Protein AF-A0A955XJK3-F1 (afdb_monomer)

Solvent-accessible surface area (backbone atoms only — not comparable to full-atom values): 8514 Å² total; per-residue (Å²): 133,86,74,90,78,83,74,78,84,92,77,75,75,52,72,69,55,48,50,45,49,52,51,53,53,50,50,44,54,51,27,52,52,41,31,54,49,19,51,51,49,50,45,64,74,75,45,94,85,63,101,63,82,83,81,67,63,86,83,54,52,73,70,54,48,53,52,52,31,48,50,40,33,50,47,15,50,50,50,46,52,32,68,76,40,78,33,62,57,41,56,62,52,49,51,55,47,48,50,52,47,52,52,50,50,50,49,39,45,76,74,63,58,82,61,88,60,43,64,58,53,50,52,50,53,53,48,52,51,49,53,52,49,49,40,44,70,65,32,71,58,38,36,69,55,29,51,129

Foldseek 3Di:
DDDPPPDDDDDDDPPLLVVLVVVLVVVLVVLVVLLVVLVVLVVVLVDVDDPDDDPDDPQDDPVLSVQQSVLSNQLSCLSNVCQVDQALCSLVSLVVSLVSNLVSLVCCLPPGDDDPCSVVVSVVSVVVSVVVSCSCPPRPNNCVSRPD

Sequence (148 aa):
MPSPLSADAPGAAGPLAVASRVFGALLVLVHVGLGAWAAVGFAEMAFDDLPWQRLSNPLFGPAMLALQWSLLAIAAATFVVGYLRPWPALPWAMLVIYGAMATTCVYQTFFILTDADRFRALAIECAEYTLILLFLFFAPYARVRFAR

Mean predicted aligned error: 6.17 Å

Nearest PDB structures (foldseek):
  8pnu-assembly1_H  TM=3.429E-01  e=4.069E+00  Pseudomonas sp. VLB120
  6adq-assembly1_S  TM=3.751E-01  e=8.620E+00  Mycolicibacterium smegmatis MC2 51

Secondary structure (DSSP, 8-state):
---S----------HHHHHHHHHHHHHHHHHHHHHHHHHHHHHHHH-S--SS---S-TTS-HHHHHHHHHHHHHHHHHHHHHHHTT-TTHHHHHHHHHHHHHHHHHHHHHHT---TTHHHHHHHHHHHHHHHHHHHHH-HHHHHHH--

Radius of gyration: 19.61 Å; Cα contacts (8 Å, |Δi|>4): 100; chains: 1; bounding box: 44×30×68 Å

Structure (mmCIF, N/CA/C/O backbone):
data_AF-A0A955XJK3-F1
#
_entry.id   AF-A0A955XJK3-F1
#
loop_
_atom_site.group_PDB
_atom_site.id
_atom_site.type_symbol
_atom_site.label_atom_id
_atom_site.label_alt_id
_atom_site.label_comp_id
_atom_site.label_asym_id
_atom_site.label_entity_id
_atom_site.label_seq_id
_atom_site.pdbx_PDB_ins_code
_atom_site.Cartn_x
_atom_site.Cartn_y
_atom_site.Cartn_z
_atom_site.occupancy
_atom_site.B_iso_or_equiv
_atom_site.auth_seq_id
_atom_site.auth_comp_id
_atom_site.auth_asym_id
_atom_site.auth_atom_id
_atom_site.pdbx_PDB_model_num
ATOM 1 N N . MET A 1 1 ? -26.171 7.949 48.679 1.00 50.22 1 MET A N 1
ATO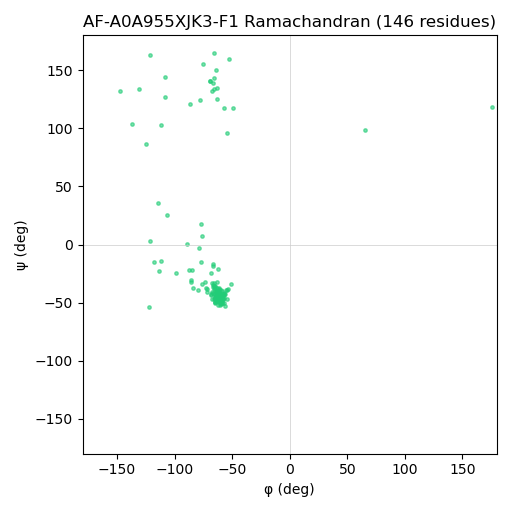M 2 C CA . MET A 1 1 ? -25.887 8.782 47.492 1.00 50.22 1 MET A CA 1
ATOM 3 C C . MET A 1 1 ? -25.979 7.886 46.266 1.00 50.22 1 MET A C 1
ATOM 5 O O . MET A 1 1 ? -25.245 6.906 46.230 1.00 50.22 1 MET A O 1
ATOM 9 N N . PRO A 1 2 ? -26.916 8.127 45.337 1.00 42.09 2 PRO A N 1
ATOM 10 C CA . PRO A 1 2 ? -26.998 7.366 44.093 1.00 42.09 2 PRO A CA 1
ATOM 11 C C . PRO A 1 2 ? -25.776 7.653 43.202 1.00 42.09 2 PRO A C 1
ATOM 13 O O . PRO A 1 2 ? -25.304 8.786 43.130 1.00 42.09 2 PRO A O 1
ATOM 16 N N . SER A 1 3 ? -25.245 6.602 42.576 1.00 49.28 3 SER A N 1
ATOM 17 C CA . SER A 1 3 ? -24.115 6.649 41.640 1.00 49.28 3 SER A CA 1
ATOM 18 C C . SER A 1 3 ? -24.490 7.430 40.369 1.00 49.28 3 SER A C 1
ATOM 20 O O . SER A 1 3 ? -25.542 7.142 39.800 1.00 49.28 3 SER A O 1
ATOM 22 N N . PRO A 1 4 ? -23.659 8.364 39.869 1.00 49.97 4 PRO A N 1
ATOM 23 C CA . PRO A 1 4 ? -23.932 9.110 38.636 1.00 49.97 4 PRO A CA 1
ATOM 24 C C . PRO A 1 4 ? -23.671 8.310 37.341 1.00 49.97 4 PRO A C 1
ATOM 26 O O . PRO A 1 4 ? -23.549 8.902 36.276 1.00 49.97 4 PRO A O 1
ATOM 29 N N . LEU A 1 5 ? -23.591 6.976 37.393 1.00 53.75 5 LEU A N 1
ATOM 30 C CA . LEU A 1 5 ? -23.273 6.124 36.234 1.00 53.75 5 LEU A CA 1
ATOM 31 C C . LEU A 1 5 ? -24.479 5.348 35.672 1.00 53.75 5 LEU A C 1
ATOM 33 O O . LEU A 1 5 ? -24.300 4.306 35.049 1.00 53.75 5 LEU A O 1
ATOM 37 N N . SER A 1 6 ? -25.707 5.837 35.872 1.00 54.44 6 SER A N 1
ATOM 38 C CA . SER A 1 6 ? -26.924 5.232 35.296 1.00 54.44 6 SER A CA 1
ATOM 39 C C . SER A 1 6 ? -27.648 6.112 34.264 1.00 54.44 6 SER A C 1
ATOM 41 O O . SER A 1 6 ? -28.874 6.089 34.188 1.00 54.44 6 SER A O 1
ATOM 43 N N . ALA A 1 7 ? -26.896 6.860 33.459 1.00 47.25 7 ALA A N 1
ATOM 44 C CA . ALA A 1 7 ? -27.304 7.378 32.148 1.00 47.25 7 ALA A CA 1
ATOM 45 C C . ALA A 1 7 ? -26.082 7.167 31.234 1.00 47.25 7 ALA A C 1
ATOM 47 O O . ALA A 1 7 ? -25.033 7.737 31.493 1.00 47.25 7 ALA A O 1
ATOM 48 N N . ASP A 1 8 ? -26.036 6.185 30.337 1.00 45.38 8 ASP A N 1
ATOM 49 C CA . ASP A 1 8 ? -26.885 6.104 29.157 1.00 45.38 8 ASP A CA 1
ATOM 50 C C . ASP A 1 8 ? -27.214 4.656 28.776 1.00 45.38 8 ASP A C 1
ATOM 52 O O . ASP A 1 8 ? -26.352 3.779 28.684 1.00 45.38 8 ASP A O 1
ATOM 56 N N . ALA A 1 9 ? -28.499 4.424 28.527 1.00 49.62 9 ALA A N 1
ATOM 57 C CA . ALA A 1 9 ? -29.014 3.189 27.971 1.00 49.62 9 ALA A CA 1
ATOM 58 C C . ALA A 1 9 ? -28.482 2.944 26.535 1.00 49.62 9 ALA A C 1
ATOM 60 O O . ALA A 1 9 ? -28.224 3.889 25.787 1.00 49.62 9 ALA A O 1
ATOM 61 N N . PRO A 1 10 ? -28.341 1.671 26.127 1.00 57.56 10 PRO A N 1
ATOM 62 C CA . PRO A 1 10 ? -27.741 1.257 24.862 1.00 57.56 10 PRO A CA 1
ATOM 63 C C . PRO A 1 10 ? -28.711 1.437 23.685 1.00 57.56 10 PRO A C 1
ATOM 65 O O . PRO A 1 10 ? -29.790 0.850 23.673 1.00 57.56 10 PRO A O 1
ATOM 68 N N . GLY A 1 11 ? -28.324 2.181 22.646 1.00 47.56 11 GLY A N 1
ATOM 69 C CA . GLY A 1 11 ? -29.134 2.254 21.426 1.00 47.56 11 GLY A CA 1
ATOM 70 C C . GLY A 1 11 ? -28.595 3.221 20.377 1.00 47.56 11 GLY A C 1
ATOM 71 O O . GLY A 1 11 ? -28.527 4.414 20.619 1.00 47.56 11 GLY A O 1
ATOM 72 N N . ALA A 1 12 ? -28.256 2.687 19.202 1.00 51.50 12 ALA A N 1
ATOM 73 C CA . ALA A 1 12 ? -27.739 3.369 18.013 1.00 51.50 12 ALA A CA 1
ATOM 74 C C . ALA A 1 12 ? -26.349 4.017 18.170 1.00 51.50 12 ALA A C 1
ATOM 76 O O . ALA A 1 12 ? -26.182 5.147 18.617 1.00 51.50 12 ALA A O 1
ATOM 77 N N . ALA A 1 13 ? -25.322 3.305 17.696 1.00 60.88 13 ALA A N 1
ATOM 78 C CA . ALA A 1 13 ? -24.061 3.936 17.326 1.00 60.88 13 ALA A CA 1
ATOM 79 C C . ALA A 1 13 ? -24.381 5.146 16.428 1.00 60.88 13 ALA A C 1
ATOM 81 O O . ALA A 1 13 ? -24.979 4.969 15.367 1.00 60.88 13 ALA A O 1
ATOM 82 N N . GLY A 1 14 ? -24.039 6.362 16.868 1.00 77.69 14 GLY A N 1
ATOM 83 C CA . GLY A 1 14 ? -24.301 7.575 16.092 1.00 77.69 14 GLY A CA 1
ATOM 84 C C . GLY A 1 14 ? -23.736 7.466 14.665 1.00 77.69 14 GLY A C 1
ATOM 85 O O . GLY A 1 14 ? -22.831 6.659 14.424 1.00 77.69 14 GLY A O 1
ATOM 86 N N . PRO A 1 15 ? -24.218 8.273 13.706 1.00 82.31 15 PRO A N 1
ATOM 87 C CA . PRO A 1 15 ? -23.860 8.154 12.287 1.00 82.31 15 PRO A CA 1
ATOM 88 C C . PRO A 1 15 ? -22.343 8.104 12.037 1.00 82.31 15 PRO A C 1
ATOM 90 O O . PRO A 1 15 ? -21.879 7.340 11.195 1.00 82.31 15 PRO A O 1
ATOM 93 N N . LEU A 1 16 ? -21.548 8.820 12.840 1.00 82.56 16 LEU A N 1
ATOM 94 C CA . LEU A 1 16 ? -20.083 8.796 12.786 1.00 82.56 16 LEU A CA 1
ATOM 95 C C . LEU A 1 16 ? -19.468 7.430 13.150 1.00 82.56 16 LEU A C 1
ATOM 97 O O . LEU A 1 16 ? -18.480 7.002 12.549 1.00 82.56 16 LEU A O 1
ATOM 101 N N . ALA A 1 17 ? -20.038 6.730 14.130 1.00 82.19 17 ALA A N 1
ATOM 102 C CA . ALA A 1 17 ? -19.563 5.419 14.561 1.00 82.19 17 ALA A CA 1
ATOM 103 C C . ALA A 1 17 ? -19.903 4.333 13.529 1.00 82.19 17 ALA A C 1
ATOM 105 O O . ALA A 1 17 ? -19.076 3.458 13.268 1.00 82.19 17 ALA A O 1
ATOM 106 N N . VAL A 1 18 ? -21.077 4.421 12.895 1.00 86.56 18 VAL A N 1
ATOM 107 C CA . VAL A 1 18 ? -21.438 3.559 11.758 1.00 86.56 18 VAL A CA 1
ATOM 108 C C . VAL A 1 18 ? -20.514 3.835 10.572 1.00 86.56 18 VAL A C 1
ATOM 110 O O . VAL A 1 18 ? -19.907 2.901 10.055 1.00 86.56 18 VAL A O 1
ATOM 113 N N . ALA A 1 19 ? -20.322 5.105 10.203 1.00 88.31 19 ALA A N 1
ATOM 114 C CA . ALA A 1 19 ? -19.430 5.495 9.113 1.00 88.31 19 ALA A CA 1
ATOM 115 C C . ALA A 1 19 ? -17.994 4.990 9.329 1.00 88.31 19 ALA A C 1
ATOM 117 O O . ALA A 1 19 ? -17.397 4.424 8.420 1.00 88.31 19 ALA A O 1
ATOM 118 N N . SER A 1 20 ? -17.462 5.100 10.551 1.00 88.75 20 SER A N 1
ATOM 119 C CA . SER A 1 20 ? -16.110 4.620 10.876 1.00 88.75 20 SER A CA 1
ATOM 120 C C . SER A 1 20 ? -15.974 3.096 10.766 1.00 88.75 20 SER A C 1
ATOM 122 O O . SER A 1 20 ? -14.933 2.595 10.339 1.00 88.75 20 SER A O 1
ATOM 124 N N . ARG A 1 21 ? -17.022 2.343 11.130 1.00 88.75 21 ARG A N 1
ATOM 125 C CA . ARG A 1 21 ? -17.061 0.879 10.970 1.00 88.75 21 ARG A CA 1
ATOM 126 C C . ARG A 1 21 ? -17.102 0.482 9.501 1.00 88.75 21 ARG A C 1
ATOM 128 O O . ARG A 1 21 ? -16.330 -0.383 9.095 1.00 88.75 21 ARG A O 1
ATOM 135 N N . VAL A 1 22 ? -17.968 1.133 8.721 1.00 92.94 22 VAL A N 1
ATOM 136 C CA . VAL A 1 22 ? -18.077 0.920 7.272 1.00 92.94 22 VAL A CA 1
ATOM 137 C C . VAL A 1 22 ? -16.748 1.234 6.599 1.00 92.94 22 VAL A C 1
ATOM 139 O O . VAL A 1 22 ? -16.251 0.408 5.846 1.00 92.94 22 VAL A O 1
ATOM 142 N N . PHE A 1 23 ? -16.120 2.363 6.933 1.00 93.38 23 PHE A N 1
ATOM 143 C CA . PHE A 1 23 ? -14.809 2.717 6.399 1.00 93.38 23 PHE A CA 1
ATOM 144 C C . PHE A 1 23 ? -13.753 1.662 6.743 1.00 93.38 23 PHE A C 1
ATOM 146 O O . PHE A 1 23 ? -13.053 1.188 5.856 1.00 93.38 23 PHE A O 1
ATOM 153 N N . GLY A 1 24 ? -13.699 1.198 7.995 1.00 92.88 24 GLY A N 1
ATOM 154 C CA . GLY A 1 24 ? -12.810 0.100 8.378 1.00 92.88 24 GLY A CA 1
ATOM 155 C C . GLY A 1 24 ? -13.050 -1.186 7.574 1.00 92.88 24 GLY A C 1
ATOM 156 O O . GLY A 1 24 ? -12.090 -1.820 7.152 1.00 92.88 24 GLY A O 1
ATOM 157 N N . ALA A 1 25 ? -14.310 -1.562 7.332 1.00 93.19 25 ALA A N 1
ATOM 158 C CA . ALA A 1 25 ? -14.652 -2.734 6.523 1.00 93.19 25 ALA A CA 1
ATOM 159 C C . ALA A 1 25 ? -14.269 -2.555 5.044 1.00 93.19 25 ALA A C 1
ATOM 161 O O . ALA A 1 25 ? -13.717 -3.470 4.436 1.00 93.19 25 ALA A O 1
ATOM 162 N N . LEU A 1 26 ? -14.497 -1.365 4.481 1.00 96.31 26 LEU A N 1
ATOM 163 C CA . LEU A 1 26 ? -14.054 -1.017 3.131 1.00 96.31 26 LEU A CA 1
ATOM 164 C C . LEU A 1 26 ? -12.533 -1.123 3.009 1.00 96.31 26 LEU A C 1
ATOM 166 O O . LEU A 1 26 ? -12.046 -1.706 2.046 1.00 96.31 26 LEU A O 1
ATOM 170 N N . LEU A 1 27 ? -11.779 -0.648 4.005 1.00 96.50 27 LEU A N 1
ATOM 171 C CA . LEU A 1 27 ? -10.325 -0.788 4.005 1.00 96.50 27 LEU A CA 1
ATOM 172 C C . LEU A 1 27 ? -9.885 -2.253 4.015 1.00 96.50 27 LEU A C 1
ATOM 174 O O . LEU A 1 27 ? -8.928 -2.586 3.324 1.00 96.50 27 LEU A O 1
ATOM 178 N N . VAL A 1 28 ? -10.578 -3.142 4.732 1.00 96.94 28 VAL A N 1
ATOM 179 C CA . VAL A 1 28 ? -10.281 -4.584 4.666 1.00 96.94 28 VAL A CA 1
ATOM 180 C C . VAL A 1 28 ? -10.474 -5.109 3.248 1.00 96.94 28 VAL A C 1
ATOM 182 O O . VAL A 1 28 ? -9.590 -5.792 2.740 1.00 96.94 28 VAL A O 1
ATOM 185 N N . LEU A 1 29 ? -11.589 -4.770 2.593 1.00 97.75 29 LEU A N 1
ATOM 186 C CA . LEU A 1 29 ? -11.852 -5.193 1.215 1.00 97.75 29 LEU A CA 1
ATOM 187 C C . LEU A 1 29 ? -10.777 -4.682 0.251 1.00 97.75 29 LEU A C 1
ATOM 189 O O . LEU A 1 29 ? -10.267 -5.459 -0.554 1.00 97.75 29 LEU A O 1
ATOM 193 N N . VAL A 1 30 ? -10.386 -3.411 0.379 1.00 97.62 30 VAL A N 1
ATOM 194 C CA . VAL A 1 30 ? -9.292 -2.821 -0.404 1.00 97.62 30 VAL A CA 1
ATOM 195 C C . VAL A 1 30 ? -8.003 -3.610 -0.193 1.00 97.62 30 VAL A C 1
ATOM 197 O O . VAL A 1 30 ? -7.401 -4.044 -1.166 1.00 97.62 30 VAL A O 1
ATOM 200 N N . HIS A 1 31 ? -7.606 -3.884 1.051 1.00 98.19 31 HIS A N 1
ATOM 201 C CA . HIS A 1 31 ? -6.362 -4.605 1.334 1.00 98.19 31 HIS A CA 1
ATOM 202 C C . HIS A 1 31 ? -6.396 -6.068 0.880 1.00 98.19 31 HIS A C 1
ATOM 204 O O . HIS A 1 31 ? -5.375 -6.582 0.435 1.00 98.19 31 HIS A O 1
ATOM 210 N N . VAL A 1 32 ? -7.552 -6.736 0.926 1.00 98.44 32 VAL A N 1
ATOM 211 C CA . VAL A 1 32 ? -7.717 -8.062 0.311 1.00 98.44 32 VAL A CA 1
ATOM 212 C C . VAL A 1 32 ? -7.505 -7.978 -1.203 1.00 98.44 32 VAL A C 1
ATOM 214 O O . VAL A 1 32 ? -6.768 -8.792 -1.757 1.00 98.44 32 VAL A O 1
ATOM 217 N N . GLY A 1 33 ? -8.083 -6.968 -1.860 1.00 98.19 33 GLY A N 1
ATOM 218 C CA . GLY A 1 33 ? -7.859 -6.697 -3.281 1.00 98.19 33 GLY A CA 1
ATOM 219 C C . GLY A 1 33 ? -6.388 -6.425 -3.608 1.00 98.19 33 GLY A C 1
ATOM 220 O O . GLY A 1 33 ? -5.851 -7.023 -4.536 1.00 98.19 33 GLY A O 1
ATOM 221 N N . LEU A 1 34 ? -5.704 -5.602 -2.807 1.00 97.94 34 LEU A N 1
ATOM 222 C CA . LEU A 1 34 ? -4.268 -5.335 -2.952 1.00 97.94 34 LEU A CA 1
ATOM 223 C C . LEU A 1 34 ? -3.421 -6.595 -2.736 1.00 97.94 34 LEU A C 1
ATOM 225 O O . LEU A 1 34 ? -2.439 -6.798 -3.442 1.00 97.94 34 LEU A O 1
ATOM 229 N N . GLY A 1 35 ? -3.808 -7.466 -1.803 1.00 98.44 35 GLY A N 1
ATOM 230 C CA . GLY A 1 35 ? -3.152 -8.756 -1.593 1.00 98.44 35 GLY A CA 1
ATOM 231 C C . GLY A 1 35 ? -3.296 -9.685 -2.800 1.00 98.44 35 GLY A C 1
ATOM 232 O O . GLY A 1 35 ? -2.316 -10.293 -3.227 1.00 98.44 35 GLY A O 1
ATOM 233 N N . ALA A 1 36 ? -4.491 -9.749 -3.394 1.00 98.12 36 ALA A N 1
ATOM 234 C CA . ALA A 1 36 ? -4.714 -10.483 -4.637 1.00 98.12 36 ALA A CA 1
ATOM 235 C C . ALA A 1 36 ? -3.901 -9.883 -5.797 1.00 98.12 36 ALA A C 1
ATOM 237 O O . ALA A 1 36 ? -3.273 -10.622 -6.550 1.00 98.12 36 ALA A O 1
ATOM 238 N N . TRP A 1 37 ? -3.841 -8.552 -5.897 1.00 98.00 37 TRP A N 1
ATOM 239 C CA . TRP A 1 37 ? -3.017 -7.861 -6.890 1.00 98.00 37 TRP A CA 1
ATOM 240 C C . TRP A 1 37 ? -1.532 -8.196 -6.717 1.00 98.00 37 TRP A C 1
ATOM 242 O O . TRP A 1 37 ? -0.865 -8.559 -7.682 1.00 98.00 37 TRP A O 1
ATOM 252 N N . ALA A 1 38 ? -1.011 -8.153 -5.489 1.00 98.31 38 ALA A N 1
ATOM 253 C CA . ALA A 1 38 ? 0.371 -8.526 -5.206 1.00 98.31 38 ALA A CA 1
ATOM 254 C C . ALA A 1 38 ? 0.666 -9.983 -5.594 1.00 98.31 38 ALA A C 1
ATOM 256 O O . ALA A 1 38 ? 1.726 -10.265 -6.145 1.00 98.31 38 ALA A O 1
ATOM 257 N N . ALA A 1 39 ? -0.278 -10.903 -5.365 1.00 98.19 39 ALA A N 1
ATOM 258 C CA . ALA A 1 39 ? -0.141 -12.295 -5.789 1.00 98.19 39 ALA A CA 1
ATOM 259 C C . ALA A 1 39 ? -0.046 -12.433 -7.318 1.00 98.19 39 ALA A C 1
ATOM 261 O O . ALA A 1 39 ? 0.785 -13.200 -7.803 1.00 98.19 39 ALA A O 1
ATOM 262 N N . VAL A 1 40 ? -0.832 -11.659 -8.077 1.00 97.56 40 VAL A N 1
ATOM 263 C CA . VAL A 1 40 ? -0.702 -11.594 -9.543 1.00 97.56 40 VAL A CA 1
ATOM 264 C C . VAL A 1 40 ? 0.667 -11.042 -9.942 1.00 97.56 40 VAL A C 1
ATOM 266 O O . VAL A 1 40 ? 1.329 -11.619 -10.798 1.00 97.56 40 VAL A O 1
ATOM 269 N N . GLY A 1 41 ? 1.134 -9.985 -9.275 1.00 97.38 41 GLY A N 1
ATOM 270 C CA . GLY A 1 41 ? 2.463 -9.419 -9.500 1.00 97.38 41 GLY A CA 1
ATOM 271 C C . GLY A 1 41 ? 3.598 -10.422 -9.277 1.00 97.38 41 GLY A C 1
ATOM 272 O O . GLY A 1 41 ? 4.506 -10.528 -10.098 1.00 97.38 41 GLY A O 1
ATOM 273 N N . PHE A 1 42 ? 3.523 -11.223 -8.212 1.00 98.19 42 PHE A N 1
ATOM 274 C CA . PHE A 1 42 ? 4.473 -12.313 -7.987 1.00 98.19 42 PHE A CA 1
ATOM 275 C C . PHE A 1 42 ? 4.350 -13.433 -9.022 1.00 98.19 42 PHE A C 1
ATOM 277 O O . PHE A 1 42 ? 5.371 -13.986 -9.427 1.00 98.19 42 PHE A O 1
ATOM 284 N N . ALA A 1 43 ? 3.138 -13.757 -9.479 1.00 97.75 43 ALA A N 1
ATOM 285 C CA . ALA A 1 43 ? 2.948 -14.732 -10.548 1.00 97.75 43 ALA A CA 1
ATOM 286 C C . ALA A 1 43 ? 3.635 -14.272 -11.846 1.00 97.75 43 ALA A C 1
ATOM 288 O O . ALA A 1 43 ? 4.353 -15.060 -12.450 1.00 97.75 43 ALA A O 1
ATOM 289 N N . GLU A 1 44 ? 3.516 -12.994 -12.219 1.00 97.44 44 GLU A N 1
ATOM 290 C CA . GLU A 1 44 ? 4.219 -12.414 -13.381 1.00 97.44 44 GLU A CA 1
ATOM 291 C C . GLU A 1 44 ? 5.746 -12.435 -13.263 1.00 97.44 44 GLU A C 1
ATOM 293 O O . GLU A 1 44 ? 6.444 -12.331 -14.268 1.00 97.44 44 GLU A O 1
ATOM 298 N N . MET A 1 45 ? 6.282 -12.542 -12.047 1.00 96.56 45 MET A N 1
ATOM 299 C CA . MET A 1 45 ? 7.719 -12.704 -11.820 1.00 96.56 45 MET A CA 1
ATOM 300 C C . MET A 1 45 ? 8.170 -14.167 -11.850 1.00 96.56 45 MET A C 1
ATOM 302 O O . MET A 1 45 ? 9.359 -14.428 -12.020 1.00 96.56 45 MET A O 1
ATOM 306 N N . ALA A 1 46 ? 7.250 -15.105 -11.624 1.00 97.31 46 ALA A N 1
ATOM 307 C CA . ALA A 1 46 ? 7.538 -16.531 -11.513 1.00 97.31 46 ALA A CA 1
ATOM 308 C C . ALA A 1 46 ? 7.251 -17.309 -12.806 1.00 97.31 46 ALA A C 1
ATOM 310 O O . ALA A 1 46 ? 7.829 -18.377 -13.005 1.00 97.31 46 ALA A O 1
ATOM 311 N N . PHE A 1 47 ? 6.362 -16.798 -13.660 1.00 96.31 47 PHE A N 1
ATOM 312 C CA . PHE A 1 47 ? 5.897 -17.468 -14.871 1.00 96.31 47 PHE A CA 1
ATOM 313 C C . PHE A 1 47 ? 5.965 -16.532 -16.079 1.00 96.31 47 PHE A C 1
ATOM 315 O O . PHE A 1 47 ? 5.486 -15.401 -16.017 1.00 96.31 47 PHE A O 1
A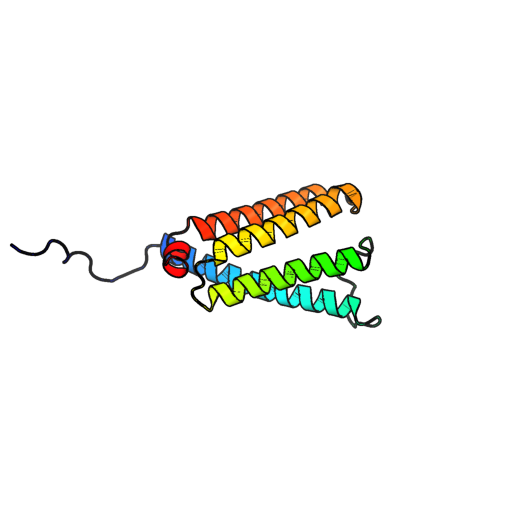TOM 322 N N . ASP A 1 48 ? 6.502 -17.037 -17.189 1.00 90.75 48 ASP A N 1
ATOM 323 C CA . ASP A 1 48 ? 6.660 -16.266 -18.429 1.00 90.75 48 ASP A CA 1
ATOM 324 C C . ASP A 1 48 ? 5.397 -16.258 -19.312 1.00 90.75 48 ASP A C 1
ATOM 326 O O . ASP A 1 48 ? 5.234 -15.360 -20.136 1.00 90.75 48 ASP A O 1
ATOM 330 N N . ASP A 1 49 ? 4.500 -17.239 -19.146 1.00 92.62 49 ASP A N 1
ATOM 331 C CA . ASP A 1 49 ? 3.318 -17.439 -19.999 1.00 92.62 49 ASP A CA 1
ATOM 332 C C . ASP A 1 49 ? 2.029 -17.464 -19.165 1.00 92.62 49 ASP A C 1
ATOM 334 O O . ASP A 1 49 ? 1.566 -18.507 -18.696 1.00 92.62 49 ASP A O 1
ATOM 338 N N . LEU A 1 50 ? 1.482 -16.273 -18.915 1.00 95.50 50 LEU A N 1
ATOM 339 C CA . LEU A 1 50 ? 0.252 -16.075 -18.151 1.00 95.50 50 LEU A CA 1
ATOM 340 C C . LEU A 1 50 ? -0.895 -15.655 -19.079 1.00 95.50 50 LEU A C 1
ATOM 342 O O . LEU A 1 50 ? -0.685 -14.876 -20.007 1.00 95.50 50 LEU A O 1
ATOM 346 N N . PRO A 1 51 ? -2.139 -16.095 -18.814 1.00 95.44 51 PRO A N 1
ATOM 347 C CA . PRO A 1 51 ? -3.270 -15.863 -19.713 1.00 95.44 51 PRO A CA 1
ATOM 348 C C . PRO A 1 51 ? -3.839 -14.431 -19.658 1.00 95.44 51 PRO A C 1
ATOM 350 O O . PRO A 1 51 ? -4.895 -14.172 -20.235 1.00 95.44 51 PRO A O 1
ATOM 353 N N . TRP A 1 52 ? -3.193 -13.502 -18.948 1.00 94.38 52 TRP A N 1
ATOM 354 C CA . TRP A 1 52 ? -3.626 -12.111 -18.803 1.00 94.38 52 TRP A CA 1
ATOM 355 C C . TRP A 1 52 ? -2.567 -11.126 -19.300 1.00 94.38 52 TRP A C 1
ATOM 357 O O . TRP A 1 52 ? -1.398 -11.458 -19.473 1.00 94.38 52 TRP A O 1
ATOM 367 N N . GLN A 1 53 ? -2.991 -9.882 -19.535 1.00 94.25 53 GLN A N 1
ATOM 368 C CA . GLN A 1 53 ? -2.075 -8.803 -19.899 1.00 94.25 53 GLN A CA 1
ATOM 369 C C . GLN A 1 53 ? -1.190 -8.422 -18.714 1.00 94.25 53 GLN A C 1
ATOM 371 O O . GLN A 1 53 ? -1.675 -8.335 -17.588 1.00 94.25 53 GLN A O 1
ATOM 376 N N . ARG A 1 54 ? 0.087 -8.141 -18.996 1.00 92.50 54 ARG A N 1
ATOM 377 C CA . ARG A 1 54 ? 1.071 -7.754 -17.984 1.00 92.50 54 ARG A CA 1
ATOM 378 C C . ARG A 1 54 ? 0.608 -6.513 -17.216 1.00 92.50 54 ARG A C 1
ATOM 380 O O . ARG A 1 54 ? 0.472 -5.439 -17.800 1.00 92.50 54 ARG A O 1
ATOM 387 N N . LEU A 1 55 ? 0.404 -6.670 -15.913 1.00 94.06 55 LEU A N 1
ATOM 388 C CA . LEU A 1 55 ? 0.049 -5.604 -14.978 1.00 94.06 55 LEU A CA 1
ATOM 389 C C . LEU A 1 55 ? 1.289 -4.879 -14.451 1.00 94.06 55 LEU A C 1
ATOM 391 O O . LEU A 1 55 ? 1.233 -3.687 -14.152 1.00 94.06 55 LEU A O 1
ATOM 395 N N . SER A 1 56 ? 2.409 -5.590 -14.318 1.00 95.44 56 SER A N 1
ATOM 396 C CA . SER A 1 56 ? 3.684 -5.006 -13.910 1.00 95.44 56 SER A CA 1
ATOM 397 C C . SER A 1 56 ? 4.171 -3.977 -14.928 1.00 95.44 56 SER A C 1
ATOM 399 O O . SER A 1 56 ? 4.192 -4.237 -16.133 1.00 95.44 56 SER A O 1
ATOM 401 N N . ASN A 1 57 ? 4.631 -2.823 -14.440 1.00 94.56 57 ASN A N 1
ATOM 402 C CA . ASN A 1 57 ? 5.184 -1.792 -15.309 1.00 94.56 57 ASN A CA 1
ATOM 403 C C . ASN A 1 57 ? 6.451 -2.324 -16.015 1.00 94.56 57 ASN A C 1
ATOM 405 O O . ASN A 1 57 ? 7.385 -2.755 -15.331 1.00 94.56 57 ASN A O 1
ATOM 409 N N . PRO A 1 58 ? 6.527 -2.280 -17.359 1.00 95.19 58 PRO A N 1
ATOM 410 C CA . PRO A 1 58 ? 7.659 -2.828 -18.105 1.00 95.19 58 PRO A CA 1
ATOM 411 C C . PRO A 1 58 ? 8.977 -2.075 -17.871 1.00 95.19 58 PRO A C 1
ATOM 413 O O . PRO A 1 58 ? 10.039 -2.611 -18.175 1.00 95.19 58 PRO A O 1
ATOM 416 N N . LEU A 1 59 ? 8.930 -0.854 -17.327 1.00 96.94 59 LEU A N 1
ATOM 417 C CA . LEU A 1 59 ? 10.117 -0.070 -16.976 1.00 96.94 59 LEU A CA 1
ATOM 418 C C . LEU A 1 59 ? 10.777 -0.546 -15.673 1.00 96.94 59 LEU A C 1
ATOM 420 O O . LEU A 1 59 ? 11.906 -0.158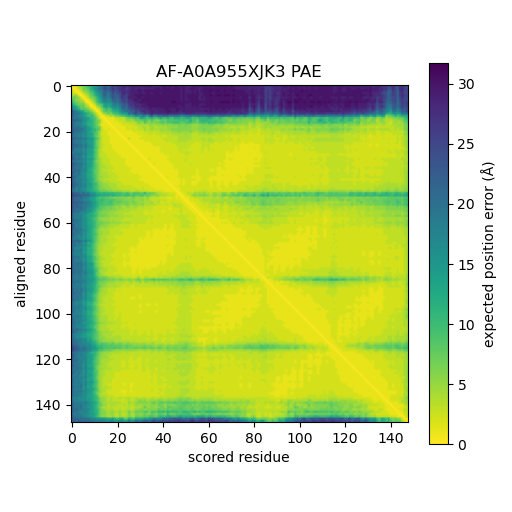 -15.375 1.00 96.94 59 LEU A O 1
ATOM 424 N N . PHE A 1 60 ? 10.088 -1.353 -14.864 1.00 97.44 60 PHE A N 1
ATOM 425 C CA . PHE A 1 60 ? 10.606 -1.794 -13.574 1.00 97.44 60 PHE A CA 1
ATOM 426 C C . PHE A 1 60 ? 11.467 -3.044 -13.736 1.00 97.44 60 PHE A C 1
ATOM 428 O O . PHE A 1 60 ? 11.012 -4.094 -14.185 1.00 97.44 60 PHE A O 1
ATOM 435 N N . GLY A 1 61 ? 12.732 -2.938 -13.321 1.00 97.31 61 GLY A N 1
ATOM 436 C CA . GLY A 1 61 ? 13.619 -4.094 -13.235 1.00 97.31 61 GLY A CA 1
ATOM 437 C C . GLY A 1 61 ? 13.156 -5.107 -12.171 1.00 97.31 61 GLY A C 1
ATOM 438 O O . GLY A 1 61 ? 12.385 -4.750 -11.273 1.00 97.31 61 GLY A O 1
ATOM 439 N N . PRO A 1 62 ? 13.674 -6.351 -12.192 1.00 97.31 62 PRO A N 1
ATOM 440 C CA . PRO A 1 62 ? 13.217 -7.426 -11.302 1.00 97.31 62 PRO A CA 1
ATOM 441 C C . PRO A 1 62 ? 13.280 -7.080 -9.810 1.00 97.31 62 PRO A C 1
ATOM 443 O O . PRO A 1 62 ? 12.363 -7.398 -9.060 1.00 97.31 62 PRO A O 1
ATOM 446 N N . ALA A 1 63 ? 14.332 -6.378 -9.376 1.00 97.81 63 ALA A N 1
ATOM 447 C CA . ALA A 1 63 ? 14.479 -5.956 -7.983 1.00 97.81 63 ALA A CA 1
ATOM 448 C C . ALA A 1 63 ? 13.410 -4.933 -7.559 1.00 97.81 63 ALA A C 1
ATOM 450 O O . ALA A 1 63 ? 12.900 -5.004 -6.443 1.00 97.81 63 ALA A O 1
ATOM 451 N N . MET A 1 64 ? 13.044 -4.007 -8.453 1.00 98.19 64 MET A N 1
ATOM 452 C CA . MET A 1 64 ? 12.001 -3.014 -8.186 1.00 98.19 64 MET A CA 1
ATOM 453 C C . MET A 1 64 ? 10.625 -3.677 -8.097 1.00 98.19 64 MET A C 1
ATOM 455 O O . MET A 1 64 ? 9.865 -3.383 -7.178 1.00 98.19 64 MET A O 1
ATOM 459 N N . LEU A 1 65 ? 10.335 -4.620 -9.000 1.00 97.94 65 LEU A N 1
ATOM 460 C CA . LEU A 1 65 ? 9.103 -5.409 -8.956 1.00 97.94 65 LEU A CA 1
ATOM 461 C C . LEU A 1 65 ? 9.015 -6.239 -7.671 1.00 97.94 65 LEU A C 1
ATOM 463 O O . LEU A 1 65 ? 8.002 -6.179 -6.979 1.00 97.94 65 LEU A O 1
ATOM 467 N N . ALA A 1 66 ? 10.092 -6.940 -7.299 1.00 98.19 66 ALA A N 1
ATOM 468 C CA . ALA A 1 66 ? 10.137 -7.711 -6.057 1.00 98.19 66 ALA A CA 1
ATOM 469 C C . ALA A 1 66 ? 9.853 -6.829 -4.836 1.00 98.19 66 ALA A C 1
ATOM 471 O O . ALA A 1 66 ? 9.052 -7.206 -3.979 1.00 98.19 66 ALA A O 1
ATOM 472 N N . LEU A 1 67 ? 10.483 -5.651 -4.762 1.00 98.44 67 LEU A N 1
ATOM 473 C CA . LEU A 1 67 ? 10.276 -4.699 -3.674 1.00 98.44 67 LEU A CA 1
ATOM 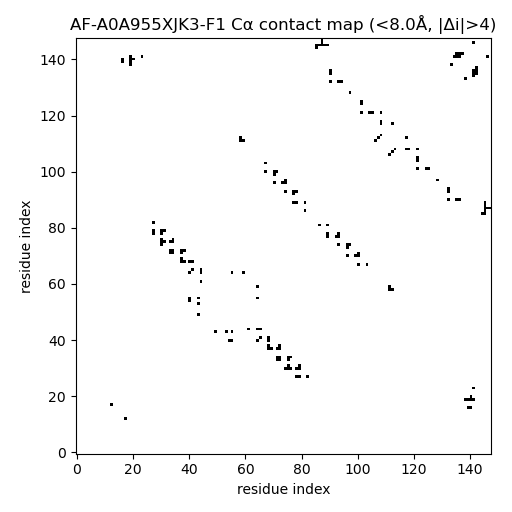474 C C . LEU A 1 67 ? 8.823 -4.215 -3.624 1.00 98.44 67 LEU A C 1
ATOM 476 O O . LEU A 1 67 ? 8.191 -4.299 -2.572 1.00 98.44 67 LEU A O 1
ATOM 480 N N . GLN A 1 68 ? 8.286 -3.743 -4.749 1.00 98.00 68 GLN A N 1
ATOM 481 C CA . GLN A 1 68 ? 6.930 -3.205 -4.826 1.00 98.00 68 GLN A CA 1
ATOM 482 C C . GLN A 1 68 ? 5.877 -4.247 -4.442 1.00 98.00 68 GLN A C 1
ATOM 484 O O . GLN A 1 68 ? 5.036 -3.979 -3.582 1.00 98.00 68 GLN A O 1
ATOM 489 N N . TRP A 1 69 ? 5.939 -5.446 -5.028 1.00 98.31 69 TRP A N 1
ATOM 490 C CA . TRP A 1 69 ? 4.978 -6.507 -4.728 1.00 98.31 69 TRP A CA 1
ATOM 491 C C . TRP A 1 69 ? 5.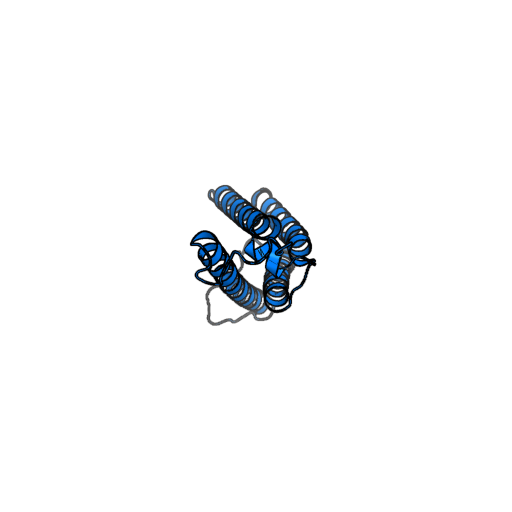106 -7.013 -3.292 1.00 98.31 69 TRP A C 1
ATOM 493 O O . TRP A 1 69 ? 4.091 -7.280 -2.648 1.00 98.31 69 TRP A O 1
ATOM 503 N N . SER A 1 70 ? 6.324 -7.049 -2.742 1.00 98.69 70 SER A N 1
ATOM 504 C CA . SER A 1 70 ? 6.541 -7.390 -1.330 1.00 98.69 70 SER A CA 1
ATOM 505 C C . SER A 1 70 ? 5.940 -6.351 -0.393 1.00 98.69 70 SER A C 1
ATOM 507 O O . SER A 1 70 ? 5.234 -6.720 0.541 1.00 98.69 70 SER A O 1
ATOM 509 N N . LEU A 1 71 ? 6.173 -5.059 -0.637 1.00 98.50 71 LEU A N 1
ATOM 510 C CA . LEU A 1 71 ? 5.597 -3.994 0.184 1.00 98.50 71 LEU A CA 1
ATOM 511 C C . LEU A 1 71 ? 4.067 -4.021 0.138 1.00 98.50 71 LEU A C 1
ATOM 513 O O . LEU A 1 71 ? 3.429 -3.914 1.184 1.00 98.50 71 LEU A O 1
ATOM 517 N N . LEU A 1 72 ? 3.486 -4.246 -1.044 1.00 98.31 72 LEU A N 1
ATOM 518 C CA . LEU A 1 72 ? 2.040 -4.351 -1.205 1.00 98.31 72 LEU A CA 1
ATOM 519 C C . LEU A 1 72 ? 1.462 -5.564 -0.462 1.00 98.31 72 LEU A C 1
ATOM 521 O O . LEU A 1 72 ? 0.476 -5.433 0.264 1.00 98.31 72 LEU A O 1
ATOM 525 N N . ALA A 1 73 ? 2.101 -6.732 -0.582 1.00 98.62 73 ALA A N 1
ATOM 526 C CA . ALA A 1 73 ? 1.696 -7.940 0.132 1.00 98.62 73 ALA A CA 1
ATOM 527 C C . ALA A 1 73 ? 1.826 -7.785 1.655 1.00 98.62 73 ALA A C 1
ATOM 529 O O . ALA A 1 73 ? 0.924 -8.183 2.394 1.00 98.62 73 ALA A O 1
ATOM 530 N N . ILE A 1 74 ? 2.914 -7.171 2.134 1.00 98.69 74 ILE A N 1
ATOM 531 C CA . ILE A 1 74 ? 3.134 -6.895 3.559 1.00 98.69 74 ILE A CA 1
ATOM 532 C C . ILE A 1 74 ? 2.078 -5.918 4.082 1.00 98.69 74 ILE A C 1
ATOM 534 O O . ILE A 1 74 ? 1.520 -6.168 5.150 1.00 98.69 74 ILE A O 1
ATOM 538 N N . ALA A 1 75 ? 1.759 -4.849 3.345 1.00 98.50 75 ALA A N 1
ATOM 539 C CA . ALA A 1 75 ? 0.701 -3.906 3.709 1.00 98.50 75 ALA A CA 1
ATOM 540 C C . ALA A 1 75 ? -0.659 -4.606 3.814 1.00 98.50 75 ALA A C 1
ATOM 542 O O . ALA A 1 75 ? -1.327 -4.520 4.847 1.00 98.50 75 ALA A O 1
ATOM 543 N N . ALA A 1 76 ? -1.032 -5.360 2.775 1.00 98.50 76 ALA A N 1
ATOM 544 C CA . ALA A 1 76 ? -2.270 -6.127 2.716 1.00 98.50 76 ALA A CA 1
ATOM 545 C C . ALA A 1 76 ? -2.398 -7.103 3.893 1.00 98.50 76 ALA A C 1
ATOM 547 O O . ALA A 1 76 ? -3.381 -7.066 4.637 1.00 98.50 76 ALA A O 1
ATOM 548 N N . ALA A 1 77 ? -1.379 -7.938 4.106 1.00 98.31 77 ALA A N 1
ATOM 549 C CA . ALA A 1 77 ? -1.366 -8.923 5.177 1.00 98.31 77 ALA A CA 1
ATOM 550 C C . ALA A 1 77 ? -1.396 -8.262 6.561 1.00 98.31 77 ALA A C 1
ATOM 552 O O . ALA A 1 77 ? -2.189 -8.663 7.412 1.00 98.31 77 ALA A O 1
ATOM 553 N N . THR A 1 78 ? -0.579 -7.228 6.783 1.00 98.00 78 THR A N 1
ATOM 554 C CA . THR A 1 78 ? -0.509 -6.508 8.064 1.00 98.00 78 THR A CA 1
ATOM 555 C C . THR A 1 78 ? -1.855 -5.891 8.413 1.00 98.00 78 THR A C 1
ATOM 557 O O . THR A 1 78 ? -2.345 -6.090 9.526 1.00 98.00 78 THR A O 1
ATOM 560 N N . PHE A 1 79 ? -2.494 -5.216 7.455 1.00 97.38 79 PHE A N 1
ATOM 561 C CA . PHE A 1 79 ? -3.800 -4.609 7.671 1.00 97.38 79 PHE A CA 1
ATOM 562 C C . PHE A 1 79 ? -4.883 -5.654 7.935 1.00 97.38 79 PHE A C 1
ATOM 564 O O . PHE A 1 79 ? -5.595 -5.549 8.929 1.00 97.38 79 PHE A O 1
ATOM 571 N N . VAL A 1 80 ? -4.999 -6.688 7.096 1.00 97.38 80 VAL A N 1
ATOM 572 C CA . VAL A 1 80 ? -6.038 -7.719 7.251 1.00 97.38 80 VAL A CA 1
ATOM 573 C C . VAL A 1 80 ? -5.859 -8.478 8.565 1.00 97.38 80 VAL A C 1
ATOM 575 O O . VAL A 1 80 ? -6.808 -8.601 9.339 1.00 97.38 80 VAL A O 1
ATOM 578 N N . VAL A 1 81 ? -4.646 -8.941 8.876 1.00 96.44 81 VAL A N 1
ATOM 579 C CA . VAL A 1 81 ? -4.369 -9.657 10.130 1.00 96.44 81 VAL A CA 1
ATOM 580 C C . VAL A 1 81 ? -4.605 -8.752 11.335 1.00 96.44 81 VAL A C 1
ATOM 582 O O . VAL A 1 81 ? -5.247 -9.184 12.294 1.00 96.44 81 VAL A O 1
ATOM 585 N N . GLY A 1 82 ? -4.135 -7.504 11.287 1.00 94.75 82 GLY A N 1
ATOM 586 C CA . GLY A 1 82 ? -4.340 -6.534 12.357 1.00 94.75 82 GLY A CA 1
ATOM 587 C C . GLY A 1 82 ? -5.787 -6.080 12.507 1.00 94.75 82 GLY A C 1
ATOM 588 O O . GLY A 1 82 ? -6.185 -5.683 13.595 1.00 94.75 82 GLY A O 1
ATOM 589 N N . TYR A 1 83 ? -6.601 -6.160 11.455 1.00 92.88 83 TYR A N 1
ATOM 590 C CA . TYR A 1 83 ? -8.032 -5.895 11.544 1.00 92.88 83 TYR A CA 1
ATOM 591 C C . TYR A 1 83 ? -8.797 -7.091 12.117 1.00 92.88 83 TYR A C 1
ATOM 593 O O . TYR A 1 83 ? -9.730 -6.908 12.900 1.00 92.88 83 TYR A O 1
ATOM 601 N N . LEU A 1 84 ? -8.423 -8.322 11.754 1.00 93.38 84 LEU A N 1
ATOM 602 C CA . LEU A 1 84 ? -9.061 -9.542 12.260 1.00 93.38 84 LEU A CA 1
ATOM 603 C C . LEU A 1 84 ? -8.694 -9.808 13.725 1.00 93.38 84 LEU A C 1
ATOM 605 O O . LEU A 1 84 ? -9.549 -10.183 14.526 1.00 93.38 84 LEU A O 1
ATOM 609 N N . ARG A 1 85 ? -7.443 -9.550 14.115 1.00 92.81 85 ARG A N 1
ATOM 610 C CA . ARG A 1 85 ? -6.951 -9.710 15.490 1.00 92.81 85 ARG A CA 1
ATOM 611 C C . ARG A 1 85 ? -6.725 -8.331 16.103 1.00 92.81 85 ARG A C 1
ATOM 613 O O . ARG A 1 85 ? -6.012 -7.567 15.480 1.00 92.81 85 ARG A O 1
ATOM 620 N N . PRO A 1 86 ? -7.272 -7.987 17.287 1.00 86.44 86 PRO A N 1
ATOM 621 C CA . PRO A 1 86 ? -6.965 -6.715 17.958 1.00 86.44 86 PRO A CA 1
ATOM 622 C C . PRO A 1 86 ? -5.454 -6.558 18.136 1.00 86.44 86 PRO A C 1
ATOM 624 O O . PRO A 1 86 ? -4.881 -7.114 19.068 1.00 86.44 86 PRO A O 1
ATOM 627 N N . TRP A 1 87 ? -4.805 -5.844 17.215 1.00 93.31 87 TRP A N 1
ATOM 628 C CA . TRP A 1 87 ? -3.361 -5.668 17.209 1.00 93.31 87 TRP A CA 1
ATOM 629 C C . TRP A 1 87 ? -3.026 -4.210 17.522 1.00 93.31 87 TRP A C 1
ATOM 631 O O . TRP A 1 87 ? -3.116 -3.358 16.636 1.00 93.31 87 TRP A O 1
ATOM 641 N N . PRO A 1 88 ? -2.599 -3.894 18.761 1.00 93.25 88 PRO A N 1
ATOM 642 C CA . PRO A 1 88 ? -2.437 -2.501 19.163 1.00 93.25 88 PRO A CA 1
ATOM 643 C C . PRO A 1 88 ? -1.325 -1.739 18.443 1.00 93.25 88 PRO A C 1
ATOM 645 O O . PRO A 1 88 ? -1.295 -0.513 18.452 1.00 93.25 88 PRO A O 1
ATOM 648 N N . ALA A 1 89 ? -0.391 -2.461 17.820 1.00 95.00 89 ALA A N 1
ATOM 649 C CA . ALA A 1 89 ? 0.689 -1.858 17.050 1.00 95.00 89 ALA A CA 1
ATOM 650 C C . ALA A 1 89 ? 0.324 -1.634 15.574 1.00 95.00 89 ALA A C 1
ATOM 652 O O . ALA A 1 89 ? 1.159 -1.117 14.837 1.00 95.00 89 ALA A O 1
ATOM 653 N N . LEU A 1 90 ? -0.894 -1.985 15.134 1.00 95.50 90 LEU A N 1
ATOM 654 C CA . LEU A 1 90 ? -1.293 -1.862 13.731 1.00 95.50 90 LEU A CA 1
ATOM 655 C C . LEU A 1 90 ? -1.092 -0.444 13.160 1.00 95.50 90 LEU A C 1
ATOM 657 O O . LEU A 1 90 ? -0.487 -0.348 12.093 1.00 95.50 90 LEU A O 1
ATOM 661 N N . PRO A 1 91 ? -1.503 0.656 13.830 1.00 96.00 91 PRO A N 1
ATOM 662 C CA . PRO A 1 91 ? -1.294 2.002 13.287 1.00 96.00 91 PRO A CA 1
ATOM 663 C C . PRO A 1 91 ? 0.186 2.319 13.033 1.00 96.00 91 PRO A C 1
ATOM 665 O O . PRO A 1 91 ? 0.538 2.890 12.004 1.00 96.00 91 PRO A O 1
ATOM 668 N N . TRP A 1 92 ? 1.066 1.887 13.940 1.00 97.31 92 TRP A N 1
ATOM 669 C CA . TRP A 1 92 ? 2.511 2.081 13.820 1.00 97.31 92 TRP A CA 1
ATOM 670 C C . TRP A 1 92 ? 3.131 1.202 12.734 1.00 97.31 92 TRP A C 1
ATOM 672 O O . TRP A 1 92 ? 3.970 1.678 11.973 1.00 97.31 92 TRP A O 1
ATOM 682 N N . ALA A 1 93 ? 2.701 -0.056 12.623 1.00 97.62 93 ALA A N 1
ATOM 683 C CA . ALA A 1 93 ? 3.153 -0.947 11.561 1.00 97.62 93 ALA A CA 1
ATOM 684 C C . ALA A 1 93 ? 2.776 -0.389 10.181 1.00 97.62 93 ALA A C 1
ATOM 686 O O . ALA A 1 93 ? 3.631 -0.285 9.303 1.00 97.62 93 ALA A O 1
ATOM 687 N N . MET A 1 94 ? 1.526 0.057 10.014 1.00 98.00 94 MET A N 1
ATOM 688 C CA . MET A 1 94 ? 1.066 0.663 8.763 1.00 98.00 94 MET A CA 1
ATOM 689 C C . MET A 1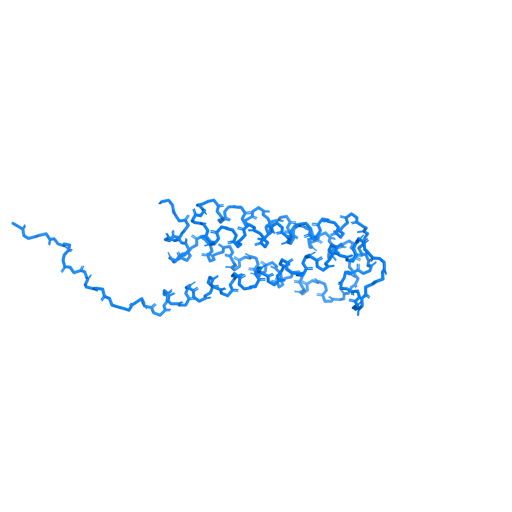 94 ? 1.787 1.976 8.450 1.00 98.00 94 MET A C 1
ATOM 691 O O . MET A 1 94 ? 2.088 2.218 7.288 1.00 98.00 94 MET A O 1
ATOM 695 N N . LEU A 1 95 ? 2.126 2.797 9.453 1.00 98.19 95 LEU A N 1
ATOM 696 C CA . LEU A 1 95 ? 2.927 4.011 9.246 1.00 98.19 95 LEU A CA 1
ATOM 697 C C . LEU A 1 95 ? 4.286 3.690 8.612 1.00 98.19 95 LEU A C 1
ATOM 699 O O . LEU A 1 95 ? 4.680 4.335 7.643 1.00 98.19 95 LEU A O 1
ATOM 703 N N . VAL A 1 96 ? 4.986 2.683 9.138 1.00 98.62 96 VAL A N 1
ATOM 704 C CA . VAL A 1 96 ? 6.291 2.259 8.607 1.00 98.62 96 VAL A CA 1
ATOM 705 C C . VAL A 1 96 ? 6.145 1.696 7.194 1.00 98.62 96 VAL A C 1
ATOM 707 O O . VAL A 1 96 ? 6.897 2.082 6.300 1.00 98.62 96 VAL A O 1
ATOM 710 N N . ILE A 1 97 ? 5.160 0.819 6.976 1.00 98.56 97 ILE A N 1
ATOM 711 C CA . ILE A 1 97 ? 4.931 0.182 5.675 1.00 98.56 97 ILE A CA 1
ATOM 712 C C . ILE A 1 97 ? 4.563 1.224 4.612 1.00 98.56 97 ILE A C 1
ATOM 714 O O . ILE A 1 97 ? 5.189 1.260 3.555 1.00 98.56 97 ILE A O 1
ATOM 718 N N . TYR A 1 98 ? 3.612 2.118 4.894 1.00 98.44 98 TYR A N 1
ATOM 719 C CA . TYR A 1 98 ? 3.240 3.186 3.967 1.00 98.44 98 TYR A CA 1
ATOM 720 C C . TYR A 1 98 ? 4.361 4.197 3.748 1.00 98.44 98 TYR A C 1
ATOM 722 O O . TYR A 1 98 ? 4.510 4.686 2.634 1.00 98.44 98 TYR A O 1
ATOM 730 N N . GLY A 1 99 ? 5.196 4.472 4.753 1.00 98.50 99 GLY A N 1
ATOM 731 C CA . GLY A 1 99 ? 6.407 5.270 4.563 1.00 98.50 99 GLY A CA 1
ATOM 732 C C . GLY A 1 99 ? 7.371 4.634 3.554 1.00 98.50 99 GLY A C 1
ATOM 733 O O . GLY A 1 99 ? 7.881 5.316 2.662 1.00 98.50 99 GLY A O 1
ATOM 734 N N . ALA A 1 100 ? 7.581 3.318 3.641 1.00 98.62 100 ALA A N 1
ATOM 735 C CA . ALA A 1 100 ? 8.407 2.574 2.690 1.00 98.62 100 ALA A CA 1
ATOM 736 C C . ALA A 1 100 ? 7.785 2.528 1.282 1.00 98.62 100 ALA A C 1
ATOM 738 O O . ALA A 1 100 ? 8.493 2.735 0.291 1.00 98.62 100 ALA A O 1
ATOM 739 N N . MET A 1 101 ? 6.467 2.319 1.184 1.00 98.50 101 MET A N 1
ATOM 740 C CA . MET A 1 101 ? 5.733 2.376 -0.086 1.00 98.50 101 MET A CA 1
ATOM 741 C C . MET A 1 101 ? 5.843 3.760 -0.723 1.00 98.50 101 MET A C 1
ATOM 743 O O . MET A 1 101 ? 6.303 3.861 -1.852 1.00 98.50 101 MET A O 1
ATOM 747 N N . ALA A 1 102 ? 5.537 4.827 0.018 1.00 98.25 102 ALA A N 1
ATOM 748 C CA . ALA A 1 102 ? 5.642 6.200 -0.470 1.00 98.25 102 ALA A CA 1
ATOM 749 C C . ALA A 1 102 ? 7.064 6.532 -0.945 1.00 98.25 102 ALA A C 1
ATOM 751 O O . ALA A 1 102 ? 7.235 7.116 -2.009 1.00 98.25 102 ALA A O 1
ATOM 752 N N . THR A 1 103 ? 8.094 6.105 -0.209 1.00 98.56 103 THR A N 1
ATOM 753 C CA . THR A 1 103 ? 9.498 6.291 -0.620 1.00 98.56 103 THR A CA 1
ATOM 754 C C . THR A 1 103 ? 9.796 5.579 -1.941 1.00 98.56 103 THR A C 1
ATOM 756 O O . THR A 1 103 ? 10.440 6.146 -2.824 1.00 98.56 103 THR A O 1
ATOM 759 N N . THR A 1 104 ? 9.294 4.353 -2.098 1.00 98.19 104 THR A N 1
ATOM 760 C CA . THR A 1 104 ? 9.441 3.572 -3.332 1.00 98.19 104 THR A CA 1
ATOM 761 C C . THR A 1 104 ? 8.722 4.256 -4.497 1.00 98.19 104 THR A C 1
ATOM 763 O O . THR A 1 104 ? 9.328 4.446 -5.550 1.00 98.19 104 THR A O 1
ATOM 766 N N . CYS A 1 105 ? 7.485 4.718 -4.295 1.00 97.44 105 CYS A N 1
ATOM 767 C CA . CYS A 1 105 ? 6.711 5.443 -5.304 1.00 97.44 105 CYS A CA 1
ATOM 768 C C . CYS A 1 105 ? 7.376 6.770 -5.699 1.00 97.44 105 CYS A C 1
ATOM 770 O O . CYS A 1 105 ? 7.438 7.097 -6.884 1.00 97.44 105 CYS A O 1
ATOM 772 N N . VAL A 1 106 ? 7.939 7.518 -4.740 1.00 98.31 106 VAL A N 1
ATOM 773 C CA . VAL A 1 106 ? 8.743 8.721 -5.018 1.00 98.31 106 VAL A CA 1
ATOM 774 C C . VAL A 1 106 ? 9.933 8.357 -5.899 1.00 98.31 106 VAL A C 1
ATOM 776 O O . VAL A 1 106 ? 10.134 8.972 -6.944 1.00 98.31 106 VAL A O 1
ATOM 779 N N . TYR A 1 107 ? 10.702 7.332 -5.530 1.00 98.50 107 TYR A N 1
ATOM 780 C CA . TYR A 1 107 ? 11.855 6.917 -6.323 1.00 98.50 107 TYR A CA 1
ATOM 781 C C . TYR A 1 107 ? 11.457 6.538 -7.758 1.00 98.50 107 TYR A C 1
ATOM 783 O O . TYR A 1 107 ? 12.030 7.048 -8.720 1.00 98.50 107 TYR A O 1
ATOM 791 N N . GLN A 1 108 ? 10.426 5.708 -7.921 1.00 97.94 108 GLN A N 1
ATOM 792 C CA . GLN A 1 108 ? 9.914 5.317 -9.235 1.00 97.94 108 GLN A CA 1
ATOM 793 C C . GLN A 1 108 ? 9.455 6.528 -10.053 1.00 97.94 108 GLN A C 1
ATOM 795 O O . GLN A 1 108 ? 9.817 6.649 -11.220 1.00 97.94 108 GLN A O 1
ATOM 800 N N . THR A 1 109 ? 8.710 7.448 -9.440 1.00 97.81 109 THR A N 1
ATOM 801 C CA . THR A 1 109 ? 8.166 8.647 -10.096 1.00 97.81 109 THR A CA 1
ATOM 802 C C . THR A 1 109 ? 9.262 9.566 -10.622 1.00 97.81 109 THR A C 1
ATOM 804 O O . THR A 1 109 ? 9.147 10.095 -11.726 1.00 97.81 109 THR A O 1
ATOM 807 N N . PHE A 1 110 ? 10.321 9.778 -9.844 1.00 98.06 110 PHE A N 1
ATOM 808 C CA . PHE A 1 110 ? 11.376 10.720 -10.212 1.00 98.06 110 PHE A CA 1
ATOM 809 C C . PHE A 1 110 ? 12.454 10.109 -11.109 1.00 98.06 110 PHE A C 1
ATOM 811 O O . PHE A 1 110 ? 13.034 10.835 -11.915 1.00 98.06 110 PHE A O 1
ATOM 818 N N . PHE A 1 111 ? 12.727 8.807 -10.982 1.00 97.88 111 PHE A N 1
ATOM 819 C CA . PHE A 1 111 ? 13.901 8.189 -11.607 1.00 97.88 111 PHE A CA 1
ATOM 820 C C . PHE A 1 111 ? 13.595 7.101 -12.638 1.00 97.88 111 PHE A C 1
ATOM 822 O O . PHE A 1 111 ? 14.498 6.748 -13.392 1.00 97.88 111 PHE A O 1
ATOM 829 N N . ILE A 1 112 ? 12.372 6.560 -12.691 1.00 97.31 112 ILE A N 1
ATOM 830 C CA . ILE A 1 112 ? 12.042 5.448 -13.598 1.00 97.31 112 ILE A CA 1
ATOM 831 C C . ILE A 1 112 ? 10.886 5.792 -14.539 1.00 97.31 112 ILE A C 1
ATOM 833 O O . ILE A 1 112 ? 11.014 5.652 -15.752 1.00 97.31 112 ILE A O 1
ATOM 837 N N . LEU A 1 113 ? 9.750 6.228 -13.996 1.00 97.31 113 LEU A N 1
ATOM 838 C CA . LEU A 1 113 ? 8.538 6.490 -14.767 1.00 97.31 113 LEU A CA 1
ATOM 839 C C . LEU A 1 113 ? 8.718 7.701 -15.673 1.00 97.31 113 LEU A C 1
ATOM 841 O O . LEU A 1 113 ? 9.278 8.709 -15.255 1.00 97.31 113 LEU A O 1
ATOM 845 N N . THR A 1 114 ? 8.178 7.639 -16.888 1.00 96.19 114 THR A N 1
ATOM 846 C CA . THR A 1 114 ? 8.278 8.710 -17.895 1.00 96.19 114 THR A CA 1
ATOM 847 C C . THR A 1 114 ? 6.952 9.409 -18.189 1.00 96.19 114 THR A C 1
ATOM 849 O O . THR A 1 114 ? 6.961 10.487 -18.778 1.00 96.19 114 THR A O 1
ATOM 852 N N . ASP A 1 115 ? 5.825 8.830 -17.770 1.00 94.12 115 ASP A N 1
ATOM 853 C CA . ASP A 1 115 ? 4.487 9.353 -18.053 1.00 94.12 115 ASP A CA 1
ATOM 854 C C . ASP A 1 115 ? 4.225 10.706 -17.384 1.00 94.12 115 ASP A C 1
ATOM 856 O O . ASP A 1 115 ? 4.628 10.942 -16.245 1.00 94.12 115 ASP A O 1
ATOM 860 N N . ALA A 1 116 ? 3.494 11.594 -18.063 1.00 93.44 116 ALA A N 1
ATOM 861 C CA . ALA 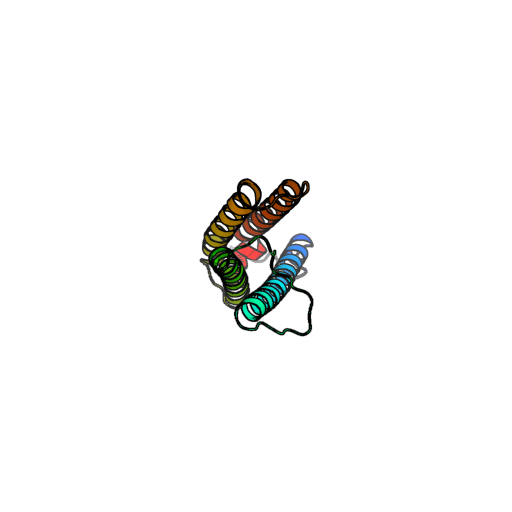A 1 116 ? 3.185 12.930 -17.541 1.00 93.44 116 ALA A CA 1
ATOM 862 C C . ALA A 1 116 ? 2.339 12.885 -16.252 1.00 93.44 116 ALA A C 1
ATOM 864 O O . ALA A 1 116 ? 2.523 13.709 -15.355 1.00 93.44 116 ALA A O 1
ATOM 865 N N . ASP A 1 117 ? 1.466 11.882 -16.126 1.00 95.69 117 ASP A N 1
ATOM 866 C CA . ASP A 1 117 ? 0.568 11.708 -14.979 1.00 95.69 117 ASP A CA 1
ATOM 867 C C . ASP A 1 117 ? 1.243 11.105 -13.736 1.00 95.69 117 ASP A C 1
ATOM 869 O O . ASP A 1 117 ? 0.613 11.014 -12.679 1.00 95.69 117 ASP A O 1
ATOM 873 N N . ARG A 1 118 ? 2.533 10.741 -13.808 1.00 95.94 118 ARG A N 1
ATOM 874 C CA . ARG A 1 118 ? 3.265 10.091 -12.703 1.00 95.94 118 ARG A CA 1
ATOM 875 C C . ARG A 1 118 ? 3.190 10.868 -11.383 1.00 95.94 118 ARG A C 1
ATOM 877 O O . ARG A 1 118 ? 3.013 10.279 -10.322 1.00 95.94 118 ARG A O 1
ATOM 884 N N . PHE A 1 119 ? 3.239 12.201 -11.436 1.00 97.19 119 PHE A N 1
ATOM 885 C CA . PHE A 1 119 ? 3.145 13.042 -10.236 1.00 97.19 119 PHE A CA 1
ATOM 886 C C . PHE A 1 119 ? 1.727 13.107 -9.666 1.00 97.19 119 PHE A C 1
ATOM 888 O O . PHE A 1 119 ? 1.557 13.209 -8.452 1.00 97.19 119 PHE A O 1
ATOM 895 N N . ARG A 1 120 ? 0.705 13.027 -10.527 1.00 97.50 120 ARG A N 1
ATOM 896 C CA . ARG A 1 120 ? -0.693 12.964 -10.095 1.00 97.50 120 ARG A CA 1
ATOM 897 C C . ARG A 1 120 ? -0.973 11.637 -9.394 1.00 97.50 120 ARG A C 1
ATOM 899 O O . ARG A 1 120 ? -1.603 11.652 -8.342 1.00 97.50 120 ARG A O 1
ATOM 906 N N . ALA A 1 121 ? -0.479 10.526 -9.940 1.00 95.19 121 ALA A N 1
ATOM 907 C CA . ALA A 1 121 ? -0.577 9.214 -9.303 1.00 95.19 121 ALA A CA 1
ATOM 908 C C . ALA A 1 121 ? 0.096 9.216 -7.921 1.00 95.19 121 ALA A C 1
ATOM 910 O O . ALA A 1 121 ? -0.560 8.909 -6.929 1.00 95.19 121 ALA A O 1
ATOM 911 N N . LEU A 1 122 ? 1.341 9.700 -7.832 1.00 97.12 122 LEU A N 1
ATOM 912 C CA . LEU A 1 122 ? 2.055 9.835 -6.559 1.00 97.12 122 LEU A CA 1
ATOM 913 C C . LEU A 1 122 ? 1.287 10.688 -5.533 1.00 97.12 122 LEU A C 1
ATOM 915 O O . LEU A 1 122 ? 1.231 10.348 -4.352 1.00 97.12 122 LEU A O 1
ATOM 919 N N . ALA A 1 123 ? 0.693 11.805 -5.964 1.00 97.62 123 ALA A N 1
ATOM 920 C CA . ALA A 1 123 ? -0.080 12.668 -5.074 1.00 97.62 123 ALA A CA 1
ATOM 921 C C . ALA A 1 123 ? -1.328 11.962 -4.519 1.00 97.62 123 ALA A C 1
ATOM 923 O O . ALA A 1 123 ? -1.638 12.119 -3.337 1.00 97.62 123 ALA A O 1
ATOM 924 N N . ILE A 1 124 ? -2.022 11.178 -5.353 1.00 97.81 124 ILE A N 1
ATOM 925 C CA . ILE A 1 124 ? -3.189 10.389 -4.942 1.00 97.81 124 ILE A CA 1
ATOM 926 C C . ILE A 1 124 ? -2.771 9.314 -3.936 1.00 97.81 124 ILE A C 1
ATOM 928 O O . ILE A 1 124 ? -3.354 9.256 -2.857 1.00 97.81 124 ILE A O 1
ATOM 932 N N . GLU A 1 125 ? -1.722 8.543 -4.225 1.00 95.62 125 GLU A N 1
ATOM 933 C CA . GLU A 1 125 ? -1.223 7.496 -3.321 1.00 95.62 125 GLU A CA 1
ATOM 934 C C . GLU A 1 125 ? -0.837 8.067 -1.948 1.00 95.62 125 GLU A C 1
ATOM 936 O O . GLU A 1 125 ? -1.264 7.571 -0.905 1.00 95.62 125 GLU A O 1
ATOM 941 N N . CYS A 1 126 ? -0.086 9.173 -1.925 1.00 97.38 126 CYS A N 1
ATOM 942 C CA . CYS A 1 126 ? 0.285 9.849 -0.682 1.00 97.38 126 CYS A CA 1
ATOM 943 C C . CYS A 1 126 ? -0.938 10.353 0.101 1.00 97.38 126 CYS A C 1
ATOM 945 O O . CYS A 1 126 ? -0.961 10.267 1.335 1.00 97.38 126 CYS A O 1
ATOM 947 N N . ALA A 1 127 ? -1.955 10.876 -0.590 1.00 98.06 127 ALA A N 1
ATOM 948 C CA . ALA A 1 127 ? -3.198 11.301 0.041 1.00 98.06 127 ALA A CA 1
ATOM 949 C C . ALA A 1 127 ? -3.956 10.110 0.647 1.00 98.06 127 ALA A C 1
ATOM 951 O O . ALA A 1 127 ? -4.381 10.187 1.799 1.00 98.06 127 ALA A O 1
ATOM 952 N N . GLU A 1 128 ? -4.070 8.995 -0.075 1.00 97.25 128 GLU A N 1
ATOM 953 C CA . GLU A 1 128 ? -4.717 7.771 0.406 1.00 97.25 128 GLU A CA 1
ATOM 954 C C . GLU A 1 128 ? -4.013 7.213 1.647 1.00 97.25 128 GLU A C 1
ATOM 956 O O . GLU A 1 128 ? -4.663 6.994 2.674 1.00 97.25 128 GLU A O 1
ATOM 961 N N . TYR A 1 129 ? -2.684 7.069 1.611 1.00 97.44 129 TYR A N 1
ATOM 962 C CA . TYR A 1 129 ? -1.911 6.609 2.769 1.00 97.44 129 TYR A CA 1
ATOM 963 C C . TYR A 1 129 ? -2.107 7.527 3.975 1.00 97.44 129 TYR A C 1
ATOM 965 O O . TYR A 1 129 ? -2.339 7.052 5.089 1.00 97.44 129 TYR A O 1
ATOM 973 N N . THR A 1 130 ? -2.081 8.844 3.756 1.00 97.75 130 THR A N 1
ATOM 974 C CA . THR A 1 130 ? -2.289 9.833 4.820 1.00 97.75 130 THR A CA 1
ATOM 975 C C . THR A 1 130 ? -3.683 9.696 5.427 1.00 97.75 130 THR A C 1
ATOM 977 O O . THR A 1 130 ? -3.810 9.609 6.646 1.00 97.75 130 THR A O 1
ATOM 980 N N . LEU A 1 131 ? -4.733 9.612 4.607 1.00 96.88 131 LEU A N 1
ATOM 981 C CA . LEU A 1 131 ? -6.112 9.469 5.081 1.00 96.88 131 LEU A CA 1
ATOM 982 C C . LEU A 1 131 ? -6.314 8.180 5.886 1.00 96.88 131 LEU A C 1
ATOM 984 O O . LEU A 1 131 ? -6.956 8.206 6.939 1.00 96.88 131 LEU A O 1
ATOM 988 N N . ILE A 1 132 ? -5.732 7.066 5.438 1.00 96.38 132 ILE A N 1
ATOM 989 C CA . ILE A 1 132 ? -5.812 5.790 6.158 1.00 96.38 132 ILE A CA 1
ATOM 990 C C . ILE A 1 132 ? -5.085 5.884 7.504 1.00 96.38 132 ILE A C 1
ATOM 992 O O . ILE A 1 132 ? -5.618 5.429 8.517 1.00 96.38 132 ILE A O 1
ATOM 996 N N . LEU A 1 133 ? -3.905 6.507 7.554 1.00 96.94 133 LEU A N 1
ATOM 997 C CA . LEU A 1 133 ? -3.174 6.705 8.808 1.00 96.94 133 LEU A CA 1
ATOM 998 C C . LEU A 1 133 ? -3.942 7.607 9.773 1.00 96.94 133 LEU A C 1
ATOM 1000 O O . LEU A 1 133 ? -4.085 7.260 10.945 1.00 96.94 133 LEU A O 1
ATOM 1004 N N . LEU A 1 134 ? -4.502 8.718 9.288 1.00 95.81 134 LEU A N 1
ATOM 1005 C CA . LEU A 1 134 ? -5.338 9.595 10.105 1.00 95.81 134 LEU A CA 1
ATOM 1006 C C . LEU A 1 134 ? -6.527 8.829 10.696 1.00 95.81 134 LEU A C 1
ATOM 1008 O O . LEU A 1 134 ? -6.817 8.958 11.886 1.00 95.81 134 LEU A O 1
ATOM 1012 N N . PHE A 1 135 ? -7.177 7.975 9.903 1.00 95.00 135 PHE A N 1
ATOM 1013 C CA . PHE A 1 135 ? -8.230 7.099 10.405 1.00 95.00 135 PHE A CA 1
ATOM 1014 C C . PHE A 1 135 ? -7.719 6.151 11.500 1.00 95.00 135 PHE A C 1
ATOM 1016 O O . PHE A 1 135 ? -8.323 6.086 12.570 1.00 95.00 135 PHE A O 1
ATOM 1023 N N . LEU A 1 136 ? -6.604 5.452 11.269 1.00 94.31 136 LEU A N 1
ATOM 1024 C CA . LEU A 1 136 ? -6.055 4.483 12.223 1.00 94.31 136 LEU A CA 1
ATOM 1025 C C . LEU A 1 136 ? -5.657 5.119 13.563 1.00 94.31 136 LEU A C 1
ATOM 1027 O O . LEU A 1 136 ? -5.876 4.508 14.608 1.00 94.31 136 LEU A O 1
ATOM 1031 N N . PHE A 1 137 ? -5.102 6.334 13.546 1.00 94.00 137 PHE A N 1
ATOM 1032 C CA . PHE A 1 137 ? -4.659 7.025 14.761 1.00 94.00 137 PHE A CA 1
ATOM 1033 C C . PHE A 1 137 ? -5.781 7.780 15.483 1.00 94.00 137 PHE A C 1
ATOM 1035 O O . PHE A 1 137 ? -5.806 7.806 16.716 1.00 94.00 137 PHE A O 1
ATOM 1042 N N . PHE A 1 138 ? -6.710 8.398 14.748 1.00 91.75 138 PHE A N 1
ATOM 1043 C CA . PHE A 1 138 ? -7.627 9.383 15.331 1.00 91.75 138 PHE A CA 1
ATOM 1044 C C . PHE A 1 138 ? -9.092 8.950 15.364 1.00 91.75 138 PHE A C 1
ATOM 1046 O O . PHE A 1 138 ? -9.838 9.452 16.208 1.00 91.75 138 PHE A O 1
ATOM 1053 N N . ALA A 1 139 ? -9.533 8.016 14.514 1.00 89.38 139 ALA A N 1
ATOM 1054 C CA . ALA A 1 139 ? -10.944 7.642 14.484 1.00 89.38 139 ALA A CA 1
ATOM 1055 C C . ALA A 1 139 ? -11.355 6.924 15.786 1.00 89.38 139 ALA A C 1
ATOM 1057 O O . ALA A 1 139 ? -10.692 5.961 16.184 1.00 89.38 139 ALA A O 1
ATOM 1058 N N . PRO A 1 140 ? -12.478 7.305 16.432 1.00 85.75 140 PRO A N 1
ATOM 1059 C CA . PRO A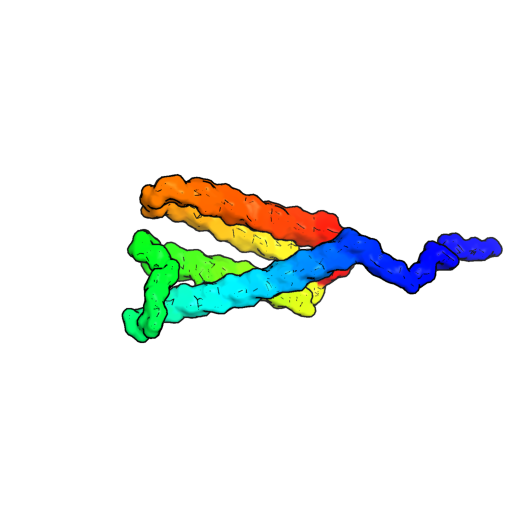 1 140 ? -12.927 6.680 17.679 1.00 85.75 140 PRO A CA 1
ATOM 1060 C C . PRO A 1 140 ? -13.069 5.158 17.576 1.00 85.75 140 PRO A C 1
ATOM 1062 O O . PRO A 1 140 ? -12.681 4.434 18.487 1.00 85.75 140 PRO A O 1
ATOM 1065 N N . TYR A 1 141 ? -13.565 4.662 16.438 1.00 86.50 141 TYR A N 1
ATOM 1066 C CA . TYR A 1 141 ? -13.670 3.226 16.180 1.00 86.50 141 TYR A CA 1
ATOM 1067 C C . TYR A 1 141 ? -12.302 2.536 16.140 1.00 86.50 141 TYR A C 1
ATOM 1069 O O . TYR A 1 141 ? -12.122 1.517 16.801 1.00 86.50 141 TYR A O 1
ATOM 1077 N N . ALA A 1 142 ? -11.341 3.093 15.395 1.00 86.44 142 ALA A N 1
ATOM 1078 C CA . ALA A 1 142 ? -9.999 2.530 15.285 1.00 86.44 142 ALA A CA 1
ATOM 1079 C C . ALA A 1 142 ? -9.292 2.541 16.644 1.00 86.44 142 ALA A C 1
ATOM 1081 O O . ALA A 1 142 ? -8.701 1.539 17.037 1.00 86.44 142 ALA A O 1
ATOM 1082 N N . ARG A 1 143 ? -9.455 3.622 17.415 1.00 85.44 143 ARG A N 1
ATOM 1083 C CA . ARG A 1 143 ? -8.953 3.699 18.787 1.00 85.44 143 ARG A CA 1
ATOM 1084 C C . ARG A 1 143 ? -9.583 2.634 19.673 1.00 85.44 143 ARG A C 1
ATOM 1086 O O . ARG A 1 143 ? -8.848 1.931 20.326 1.00 85.44 143 ARG A O 1
ATOM 1093 N N . VAL A 1 144 ? -10.895 2.424 19.678 1.00 85.69 144 VAL A N 1
ATOM 1094 C CA . VAL A 1 144 ? -11.486 1.354 20.512 1.00 85.69 144 VAL A CA 1
ATOM 1095 C C . VAL A 1 144 ? -11.045 -0.043 20.054 1.00 85.69 144 VAL A C 1
ATOM 1097 O O . VAL A 1 144 ? -10.829 -0.929 20.873 1.00 85.69 144 VAL A O 1
ATOM 1100 N N . ARG A 1 145 ? -10.901 -0.257 18.743 1.00 84.12 145 ARG A N 1
ATOM 1101 C CA . ARG A 1 145 ? -10.566 -1.564 18.159 1.00 84.12 145 ARG A CA 1
ATOM 1102 C C . ARG A 1 145 ? -9.092 -1.949 18.325 1.00 84.12 145 ARG A C 1
ATOM 1104 O O . ARG A 1 145 ? -8.803 -3.146 18.420 1.00 84.12 145 ARG A O 1
ATOM 1111 N N . PHE A 1 146 ? -8.199 -0.959 18.292 1.00 85.44 146 PHE A N 1
ATOM 1112 C CA . PHE A 1 146 ? -6.742 -1.115 18.280 1.00 85.44 146 PHE A CA 1
ATOM 1113 C C . PHE A 1 146 ? -6.042 -0.416 19.460 1.00 85.44 146 PHE A C 1
ATOM 1115 O O . PHE A 1 146 ? -4.818 -0.431 19.529 1.00 85.44 146 PHE A O 1
ATOM 1122 N N . ALA A 1 147 ? -6.758 0.197 20.404 1.00 67.19 147 ALA A N 1
ATOM 1123 C CA . ALA A 1 147 ? -6.162 0.616 21.672 1.00 67.19 147 ALA A CA 1
ATOM 1124 C C . ALA A 1 147 ? -5.940 -0.595 22.580 1.00 67.19 147 ALA A C 1
ATOM 1126 O O . ALA A 1 147 ? -6.596 -1.631 22.453 1.00 67.19 147 ALA A O 1
ATOM 1127 N N . ARG A 1 148 ? -4.977 -0.432 23.485 1.00 53.81 148 ARG A N 1
ATOM 1128 C CA . ARG A 1 148 ? -4.853 -1.257 24.685 1.00 53.81 148 ARG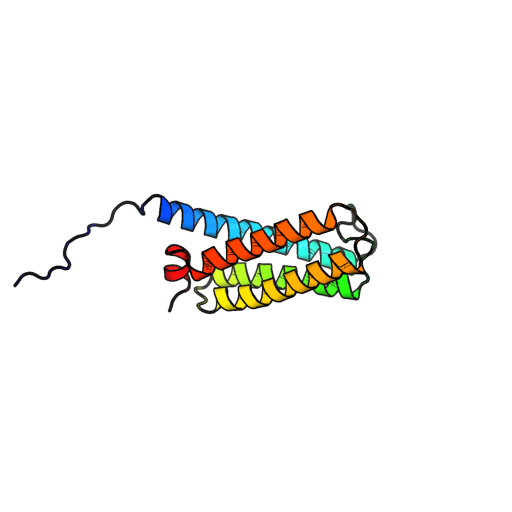 A CA 1
ATOM 1129 C C . ARG A 1 148 ? -5.908 -0.846 25.698 1.00 53.81 148 ARG A C 1
ATOM 1131 O O . ARG A 1 148 ? -6.118 0.382 25.820 1.00 53.81 148 ARG A O 1
#

pLDDT: mean 90.86, std 13.79, range [42.09, 98.69]